Protein AF-A0A812PIY8-F1 (afdb_monomer_lite)

Structure (mmCIF, N/CA/C/O backbone):
data_AF-A0A812PIY8-F1
#
_entry.id   AF-A0A812PIY8-F1
#
loop_
_atom_site.group_PDB
_atom_site.id
_atom_site.type_symbol
_atom_site.label_atom_id
_atom_site.label_alt_id
_atom_site.label_comp_id
_atom_site.label_asym_id
_atom_site.label_entity_id
_atom_site.label_seq_id
_atom_site.pdbx_PDB_ins_code
_atom_site.Cartn_x
_atom_site.Cartn_y
_atom_site.Cartn_z
_atom_site.occupancy
_atom_site.B_iso_or_equiv
_atom_site.auth_seq_id
_atom_site.auth_comp_id
_atom_site.auth_asym_id
_atom_site.auth_atom_id
_atom_site.pdbx_PDB_model_num
ATOM 1 N N . MET A 1 1 ? -15.176 -20.998 13.689 1.00 41.28 1 MET A N 1
ATOM 2 C CA . MET A 1 1 ? -15.853 -20.092 12.741 1.00 41.28 1 MET A CA 1
ATOM 3 C C . MET A 1 1 ? -15.843 -18.724 13.393 1.00 41.28 1 MET A C 1
ATOM 5 O O . MET A 1 1 ? -16.536 -18.543 14.382 1.00 41.28 1 MET A O 1
ATOM 9 N N . VAL A 1 2 ? -14.918 -17.853 12.985 1.00 54.59 2 VAL A N 1
ATOM 10 C CA . VAL A 1 2 ? -14.795 -16.507 13.564 1.00 54.59 2 VAL A CA 1
ATOM 11 C C . VAL A 1 2 ? -15.919 -15.681 12.957 1.00 54.59 2 VAL A C 1
ATOM 13 O O . VAL A 1 2 ? -15.901 -15.405 11.761 1.00 54.59 2 VAL A O 1
ATOM 16 N N . GLU A 1 3 ? -16.941 -15.383 13.751 1.00 56.03 3 GLU A N 1
ATOM 17 C CA . GLU A 1 3 ? -17.993 -14.461 13.337 1.00 56.03 3 GLU A CA 1
ATOM 18 C C . GLU A 1 3 ? -17.374 -13.057 13.224 1.00 56.03 3 GLU A C 1
ATOM 20 O O . GLU A 1 3 ? -16.520 -12.675 14.031 1.00 56.03 3 GLU A O 1
ATOM 25 N N . ILE A 1 4 ? -17.750 -12.318 12.180 1.00 58.44 4 ILE A N 1
ATOM 26 C CA . ILE A 1 4 ? -17.324 -10.934 11.939 1.00 58.44 4 ILE A CA 1
ATOM 27 C C . ILE A 1 4 ? -18.541 -10.054 12.211 1.00 58.44 4 ILE A C 1
ATOM 29 O O . ILE A 1 4 ? -19.616 -10.315 11.666 1.00 58.44 4 ILE A O 1
ATOM 33 N N . SER A 1 5 ? -18.403 -9.024 13.048 1.00 59.28 5 SER A N 1
ATOM 34 C CA . SER A 1 5 ? -19.529 -8.135 13.340 1.00 59.28 5 SER A CA 1
ATOM 35 C C . SER A 1 5 ? -19.817 -7.262 12.110 1.00 59.28 5 SER A C 1
ATOM 37 O O . SER A 1 5 ? -18.912 -6.595 11.609 1.00 59.28 5 SER A O 1
ATOM 39 N N . PRO A 1 6 ? -21.068 -7.178 11.615 1.00 59.25 6 PRO A N 1
ATOM 40 C CA . PRO A 1 6 ? -21.419 -6.275 10.513 1.00 59.25 6 PRO A CA 1
ATOM 41 C C . PRO A 1 6 ? -21.470 -4.799 10.946 1.00 59.25 6 PRO A C 1
ATOM 43 O O . PRO A 1 6 ? -21.677 -3.914 10.119 1.00 59.25 6 PRO A O 1
ATOM 46 N N . ARG A 1 7 ? -21.306 -4.516 12.247 1.00 58.72 7 ARG A N 1
ATOM 47 C CA . ARG A 1 7 ? -21.300 -3.164 12.814 1.00 58.72 7 ARG A CA 1
ATOM 48 C C . ARG A 1 7 ? -19.891 -2.748 13.223 1.00 58.72 7 ARG A C 1
ATOM 50 O O . ARG A 1 7 ? -19.140 -3.533 13.802 1.00 58.72 7 ARG A O 1
ATOM 57 N N . LEU A 1 8 ? -19.570 -1.493 12.912 1.00 57.28 8 LEU A N 1
ATOM 58 C CA . LEU A 1 8 ? -18.344 -0.818 13.320 1.00 57.28 8 LEU A CA 1
ATOM 59 C C . LEU A 1 8 ? -18.481 -0.396 14.795 1.00 57.28 8 LEU A C 1
ATOM 61 O O . LEU A 1 8 ? -19.218 0.540 15.098 1.00 57.28 8 LEU A O 1
ATOM 65 N N . ASP A 1 9 ? -17.798 -1.085 15.711 1.00 60.03 9 ASP A N 1
ATOM 66 C CA . ASP A 1 9 ? -17.794 -0.767 17.152 1.00 60.03 9 ASP A CA 1
ATOM 67 C C . ASP A 1 9 ? -16.667 0.225 17.507 1.00 60.03 9 ASP A C 1
ATOM 69 O O . ASP A 1 9 ? -15.757 -0.053 18.295 1.00 60.03 9 ASP A O 1
ATOM 73 N N . GLY A 1 10 ? -16.707 1.405 16.879 1.00 66.06 10 GLY A N 1
ATOM 74 C CA . GLY A 1 10 ? -15.708 2.463 17.078 1.00 66.06 10 GLY A CA 1
ATOM 75 C C . GLY A 1 10 ? -14.279 2.008 16.744 1.00 66.06 10 GLY A C 1
ATOM 76 O O . GLY A 1 10 ? -14.053 1.400 15.701 1.00 66.06 10 GLY A O 1
ATOM 77 N N . ASP A 1 11 ? -13.322 2.291 17.637 1.00 61.94 11 ASP A N 1
ATOM 78 C CA . ASP A 1 11 ? -11.893 1.946 17.489 1.00 61.94 11 ASP A CA 1
ATOM 79 C C . ASP A 1 11 ? -11.523 0.539 18.013 1.00 61.94 11 ASP A C 1
ATOM 81 O O . ASP A 1 11 ? -10.343 0.193 18.115 1.00 61.94 11 ASP A O 1
ATOM 85 N N . LYS A 1 12 ? -12.500 -0.293 18.401 1.00 66.31 12 LYS A N 1
ATOM 86 C CA . LYS A 1 12 ? -12.216 -1.618 18.972 1.00 66.31 12 LYS A CA 1
ATOM 87 C C . LYS A 1 12 ? -11.976 -2.650 17.867 1.00 66.31 12 LYS A C 1
ATOM 89 O O . LYS A 1 12 ? -12.802 -2.828 16.978 1.00 66.31 12 LYS A O 1
ATOM 94 N N . PHE A 1 13 ? -10.862 -3.379 17.952 1.00 63.06 13 PHE A N 1
ATOM 95 C CA . PHE A 1 13 ? -10.524 -4.489 17.041 1.00 63.06 13 PHE A CA 1
ATOM 96 C C . PHE A 1 13 ? -11.313 -5.776 17.329 1.00 63.06 13 PHE A C 1
ATOM 98 O O . PHE A 1 13 ? -11.550 -6.592 16.440 1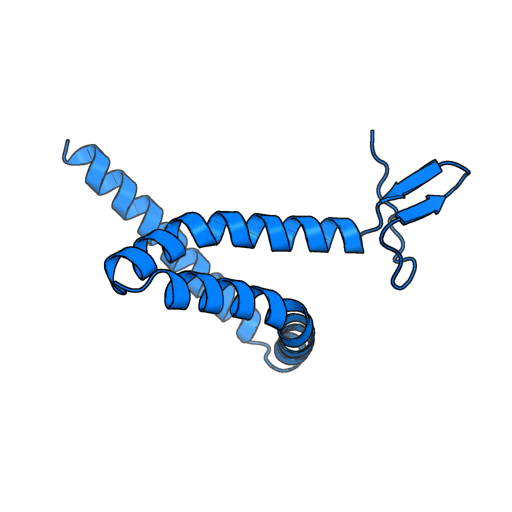.00 63.06 13 PHE A O 1
ATOM 105 N N . PHE A 1 14 ? -11.746 -5.937 18.577 1.00 71.31 14 PHE A N 1
ATOM 106 C CA . PHE A 1 14 ? -12.569 -7.046 19.032 1.00 71.31 14 PHE A CA 1
ATOM 107 C C . PHE A 1 14 ? -13.773 -6.474 19.765 1.00 71.31 14 PHE A C 1
ATOM 109 O O . PHE A 1 14 ? -13.621 -5.622 20.646 1.00 71.31 14 PHE A O 1
ATOM 116 N N . THR A 1 15 ? -14.962 -6.935 19.398 1.00 66.94 15 THR A N 1
ATOM 117 C CA . THR A 1 15 ? -16.198 -6.612 20.109 1.00 66.94 15 THR A CA 1
ATOM 118 C C . THR A 1 15 ? -16.793 -7.877 20.711 1.00 66.94 15 THR A C 1
ATOM 120 O O . THR A 1 15 ? -16.529 -8.986 20.249 1.00 66.94 15 THR A O 1
ATOM 123 N N . GLN A 1 16 ? -17.557 -7.724 21.786 1.00 63.25 16 GLN A N 1
ATOM 124 C CA . GLN A 1 16 ? -18.294 -8.825 22.395 1.00 63.25 16 GLN A CA 1
ATOM 125 C C . GLN A 1 16 ? -19.754 -8.697 21.966 1.00 63.25 16 GLN A C 1
ATOM 127 O O . GLN A 1 16 ? -20.447 -7.793 22.426 1.00 63.25 16 GLN A O 1
ATOM 132 N N . MET A 1 17 ? -20.216 -9.597 21.097 1.00 59.53 17 MET A N 1
ATOM 133 C CA . MET A 1 17 ? -21.633 -9.733 20.744 1.00 59.53 17 MET A CA 1
ATOM 134 C C . MET A 1 17 ? -22.130 -11.083 21.269 1.00 59.53 17 MET A C 1
ATOM 136 O O . MET A 1 17 ? -21.482 -12.104 21.053 1.00 59.53 17 MET A O 1
ATOM 140 N N . ASP A 1 18 ? -23.236 -11.080 22.021 1.00 57.31 18 ASP A N 1
ATOM 141 C CA . ASP A 1 18 ? -23.862 -12.280 22.607 1.00 57.31 18 ASP A CA 1
ATOM 142 C C . ASP A 1 18 ? -22.898 -13.219 23.368 1.00 57.31 18 ASP A C 1
ATOM 144 O O . ASP A 1 18 ? -22.958 -14.445 23.266 1.00 57.31 18 ASP A O 1
ATOM 148 N N . GLY A 1 19 ? -21.977 -12.646 24.153 1.00 66.56 19 GLY A N 1
ATOM 149 C CA . GLY A 1 19 ? -21.038 -13.409 24.989 1.00 66.56 19 GLY A CA 1
ATOM 150 C C . GLY A 1 19 ? -19.903 -14.101 24.223 1.00 66.56 19 GLY A C 1
ATOM 151 O O . GLY A 1 19 ? -19.178 -14.902 24.814 1.00 66.56 19 GLY A O 1
ATOM 152 N N . ARG A 1 20 ? -19.729 -13.799 22.930 1.00 59.41 20 ARG A N 1
ATOM 153 C CA . ARG A 1 20 ? -18.625 -14.287 22.095 1.00 59.41 20 ARG A CA 1
ATOM 154 C C . ARG A 1 20 ? -17.736 -13.129 21.650 1.00 59.41 20 ARG A C 1
ATOM 156 O O . ARG A 1 20 ? -18.228 -12.057 21.301 1.00 59.41 20 ARG A O 1
ATOM 163 N N . THR A 1 21 ? -16.425 -13.365 21.625 1.00 67.38 21 THR A N 1
ATOM 164 C CA . THR A 1 21 ? -15.449 -12.428 21.058 1.00 67.38 21 THR A CA 1
ATOM 165 C C . THR A 1 21 ? -15.521 -12.488 19.534 1.00 67.38 21 THR A C 1
ATOM 167 O O . THR A 1 21 ? -15.199 -13.512 18.932 1.00 67.38 21 THR A O 1
ATOM 170 N N . VAL A 1 22 ? -15.944 -11.391 18.915 1.00 70.12 22 VAL A N 1
ATOM 171 C CA . VAL A 1 22 ? -16.174 -11.242 17.474 1.00 70.12 22 VAL A CA 1
ATOM 172 C C . VAL A 1 22 ? -15.160 -10.237 16.919 1.00 70.12 22 VAL A C 1
ATOM 174 O O . VAL A 1 22 ? -14.886 -9.202 17.535 1.00 70.12 22 VAL A O 1
ATOM 177 N N . ALA A 1 23 ? -14.567 -10.546 15.765 1.00 72.19 23 ALA A N 1
ATOM 178 C CA . ALA A 1 23 ? -13.635 -9.644 15.089 1.00 72.19 23 ALA A CA 1
ATOM 179 C C . ALA A 1 23 ? -14.402 -8.486 14.436 1.00 72.19 23 ALA A C 1
ATOM 181 O O . ALA A 1 23 ? -15.411 -8.714 13.762 1.00 72.19 23 ALA A O 1
ATOM 182 N N . THR A 1 24 ? -13.930 -7.249 14.608 1.00 79.94 24 THR A N 1
ATOM 183 C CA . THR A 1 24 ? -14.550 -6.098 13.939 1.00 79.94 24 THR A CA 1
ATOM 184 C C . THR A 1 24 ? -14.032 -5.946 12.503 1.00 79.94 24 THR A C 1
ATOM 186 O O . THR A 1 24 ? -12.931 -6.407 12.184 1.00 79.94 24 THR A O 1
ATOM 189 N N . PRO A 1 25 ? -14.769 -5.249 11.615 1.00 76.50 25 PRO A N 1
ATOM 190 C CA . PRO A 1 25 ? -14.303 -4.950 10.257 1.00 76.50 25 PRO A CA 1
ATOM 191 C C . PRO A 1 25 ? -12.964 -4.200 10.217 1.00 76.50 25 PRO A C 1
ATOM 193 O O . PRO A 1 25 ? -12.238 -4.274 9.229 1.00 76.50 25 PRO A O 1
ATOM 196 N N . LEU A 1 26 ? -12.614 -3.499 11.300 1.00 75.81 26 LEU A N 1
ATOM 197 C CA . LEU A 1 26 ? -11.356 -2.771 11.434 1.00 75.81 26 LEU A CA 1
ATOM 198 C C . LEU A 1 26 ? -10.160 -3.731 11.553 1.00 75.81 26 LEU A C 1
ATOM 200 O O . LEU A 1 26 ? -9.126 -3.487 10.935 1.00 75.81 26 LEU A O 1
ATOM 204 N N . LEU A 1 27 ? -10.321 -4.860 12.256 1.00 80.12 27 LEU A N 1
ATOM 205 C CA . LEU A 1 27 ? -9.312 -5.923 12.295 1.00 80.12 27 LEU A CA 1
ATOM 206 C C . LEU A 1 27 ? -9.141 -6.585 10.923 1.00 80.12 27 LEU A C 1
ATOM 208 O O . LEU A 1 27 ? -8.016 -6.844 10.510 1.00 80.12 27 LEU A O 1
ATOM 212 N N . LEU A 1 28 ? -10.241 -6.821 10.199 1.00 82.38 28 LEU A N 1
ATOM 213 C CA . LEU A 1 28 ? -10.177 -7.371 8.843 1.00 82.38 28 LEU A CA 1
ATOM 214 C C . LEU A 1 28 ? -9.449 -6.415 7.887 1.00 82.38 28 LEU A C 1
ATOM 216 O O . LEU A 1 28 ? -8.566 -6.843 7.154 1.00 82.38 28 LEU A O 1
ATOM 220 N N . CYS A 1 29 ? -9.786 -5.125 7.926 1.00 82.56 29 CYS A N 1
ATOM 221 C CA . CYS A 1 29 ? -9.117 -4.096 7.133 1.00 82.56 29 CYS A CA 1
ATOM 222 C C . CYS A 1 29 ? -7.610 -4.047 7.432 1.00 82.56 29 CYS A C 1
ATOM 224 O O . CYS A 1 29 ? -6.805 -4.076 6.504 1.00 82.56 29 CYS A O 1
ATOM 226 N N . LEU A 1 30 ? -7.229 -4.064 8.717 1.00 82.44 30 LEU A N 1
ATOM 227 C CA . LEU A 1 30 ? -5.827 -4.126 9.138 1.00 82.44 30 LEU A CA 1
ATOM 228 C C . LEU A 1 30 ? -5.118 -5.357 8.559 1.00 82.44 30 LEU A C 1
ATOM 230 O O . LEU A 1 30 ? -4.050 -5.221 7.974 1.00 82.44 30 LEU A O 1
ATOM 234 N N . LEU A 1 31 ? -5.725 -6.542 8.676 1.00 85.88 31 LEU A N 1
ATOM 235 C CA . LEU A 1 31 ? -5.141 -7.777 8.153 1.00 85.88 31 LEU A CA 1
ATOM 236 C C . LEU A 1 31 ? -4.933 -7.731 6.637 1.00 85.88 31 LEU A C 1
ATOM 238 O O . LEU A 1 31 ? -3.892 -8.172 6.166 1.00 85.88 31 LEU A O 1
ATOM 242 N N . VAL A 1 32 ? -5.893 -7.202 5.872 1.00 86.94 32 VAL A N 1
ATOM 243 C CA . VAL A 1 32 ? -5.756 -7.092 4.410 1.00 86.94 32 VAL A CA 1
ATOM 244 C C . VAL A 1 32 ? -4.639 -6.123 4.029 1.00 86.94 32 VAL A C 1
ATOM 246 O O . VAL A 1 32 ? -3.867 -6.428 3.125 1.00 86.94 32 VAL A O 1
ATOM 249 N N . VAL A 1 33 ? -4.530 -4.980 4.712 1.00 82.50 33 VAL A N 1
ATOM 250 C CA . VAL A 1 33 ? -3.480 -3.987 4.437 1.00 82.50 33 VAL A CA 1
ATOM 251 C C . VAL A 1 33 ? -2.094 -4.552 4.749 1.0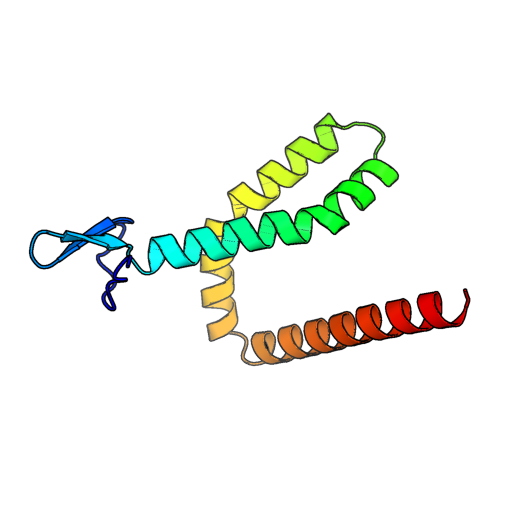0 82.50 33 VAL A C 1
ATOM 253 O O . VAL A 1 33 ? -1.223 -4.507 3.887 1.00 82.50 33 VAL A O 1
ATOM 256 N N . GLU A 1 34 ? -1.906 -5.150 5.927 1.00 83.56 34 GLU A N 1
ATOM 257 C CA . GLU A 1 34 ? -0.636 -5.781 6.318 1.00 83.56 34 GLU A CA 1
ATOM 258 C C . GLU A 1 34 ? -0.269 -6.945 5.387 1.00 83.56 34 GLU A C 1
ATOM 260 O O . GLU A 1 34 ? 0.878 -7.096 4.973 1.00 83.56 34 GLU A O 1
ATOM 265 N N . PHE A 1 35 ? -1.252 -7.759 4.989 1.00 87.38 35 PHE A N 1
ATOM 266 C CA . PHE A 1 35 ? -1.019 -8.843 4.038 1.00 87.38 35 PHE A CA 1
ATOM 267 C C . PHE A 1 35 ? -0.622 -8.317 2.655 1.00 87.38 35 PHE A C 1
ATOM 269 O O . PHE A 1 35 ? 0.287 -8.854 2.024 1.00 87.38 35 PHE A O 1
ATOM 276 N N . SER A 1 36 ? -1.276 -7.252 2.186 1.00 83.56 36 SER A N 1
ATOM 277 C CA . SER A 1 36 ? -0.929 -6.608 0.920 1.00 83.56 36 SER A CA 1
ATOM 278 C C . SER A 1 36 ? 0.487 -6.036 0.941 1.00 83.56 36 SER A C 1
ATOM 280 O O . SER A 1 36 ? 1.161 -6.096 -0.085 1.00 83.56 36 SER A O 1
ATOM 282 N N . ASP A 1 37 ? 0.949 -5.512 2.078 1.00 83.81 37 ASP A N 1
ATOM 283 C CA . ASP A 1 37 ? 2.316 -5.006 2.231 1.00 83.81 37 ASP A CA 1
ATOM 284 C C 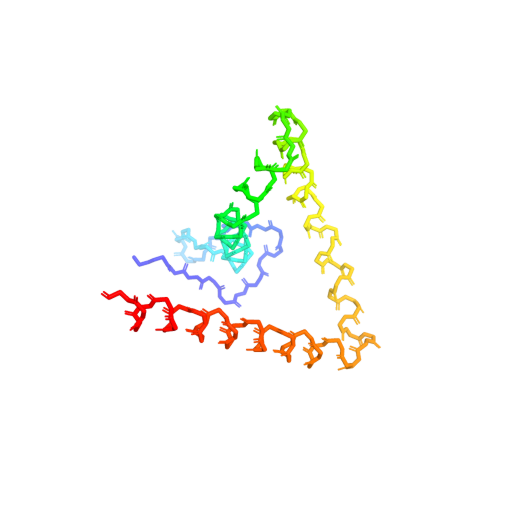. ASP A 1 37 ? 3.353 -6.130 2.095 1.00 83.81 37 ASP A C 1
ATOM 286 O O . ASP A 1 37 ? 4.315 -5.997 1.342 1.00 83.81 37 ASP A O 1
ATOM 290 N N . ILE A 1 38 ? 3.099 -7.295 2.703 1.00 83.12 38 ILE A N 1
ATOM 291 C CA . ILE A 1 38 ? 3.949 -8.489 2.544 1.00 83.12 38 ILE A CA 1
ATOM 292 C C . ILE A 1 38 ? 4.012 -8.933 1.074 1.00 83.12 38 ILE A C 1
ATOM 294 O O . ILE A 1 38 ? 5.083 -9.278 0.566 1.00 83.12 38 ILE A O 1
ATOM 298 N N . VAL A 1 39 ? 2.876 -8.918 0.369 1.00 86.19 39 VAL A N 1
ATOM 299 C CA . VAL A 1 39 ? 2.833 -9.255 -1.062 1.00 86.19 39 VAL A CA 1
ATOM 300 C C . VAL A 1 39 ? 3.644 -8.245 -1.879 1.00 86.19 39 VAL A C 1
ATOM 302 O O . VAL A 1 39 ? 4.471 -8.656 -2.692 1.00 86.19 39 VAL A O 1
ATOM 305 N N . PHE A 1 40 ? 3.490 -6.941 -1.630 1.00 76.00 40 PHE A N 1
ATOM 306 C CA . PHE A 1 40 ? 4.265 -5.905 -2.321 1.00 76.00 40 PHE A CA 1
ATOM 307 C C . PHE A 1 40 ? 5.763 -5.944 -1.992 1.00 76.00 40 PHE A C 1
ATOM 309 O O . PHE A 1 40 ? 6.584 -5.692 -2.877 1.00 76.00 40 PHE A O 1
ATOM 316 N N . ALA A 1 41 ? 6.137 -6.333 -0.771 1.00 80.25 41 ALA A N 1
ATOM 317 C CA . ALA A 1 41 ? 7.527 -6.515 -0.362 1.00 80.25 41 ALA A CA 1
ATOM 318 C C . ALA A 1 41 ? 8.261 -7.570 -1.207 1.00 80.25 41 ALA A C 1
ATOM 320 O O . ALA A 1 41 ? 9.477 -7.488 -1.365 1.00 80.25 41 ALA A O 1
ATOM 321 N N . THR A 1 42 ? 7.542 -8.533 -1.792 1.00 81.12 42 THR A N 1
ATOM 322 C CA . THR A 1 42 ? 8.141 -9.591 -2.625 1.00 81.12 42 THR A CA 1
ATOM 323 C C . THR A 1 42 ? 8.810 -9.037 -3.885 1.00 81.12 42 THR A C 1
ATOM 325 O O . THR A 1 42 ? 9.800 -9.604 -4.335 1.00 81.12 42 THR A O 1
ATOM 328 N N . ASP A 1 43 ? 8.319 -7.923 -4.427 1.00 80.25 43 ASP A N 1
ATOM 329 C CA . ASP A 1 43 ? 8.926 -7.241 -5.578 1.00 80.25 43 ASP A CA 1
ATOM 330 C C . ASP A 1 43 ? 9.794 -6.051 -5.138 1.00 80.25 43 ASP A C 1
ATOM 332 O O . ASP A 1 43 ? 10.938 -5.888 -5.574 1.00 80.25 43 ASP A O 1
ATOM 336 N N . SER A 1 44 ? 9.298 -5.252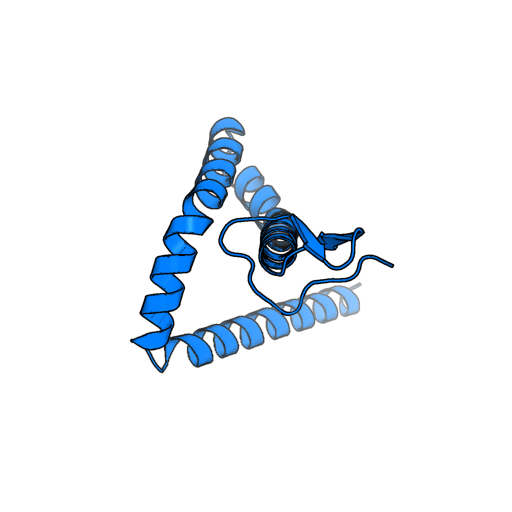 -4.187 1.00 81.94 44 SER A N 1
ATOM 337 C CA . SER A 1 44 ? 9.976 -4.021 -3.776 1.00 81.94 44 SER A CA 1
ATOM 338 C C . SER A 1 44 ? 11.257 -4.272 -2.970 1.00 81.94 44 SER A C 1
ATOM 340 O O . SER A 1 44 ? 12.223 -3.523 -3.126 1.00 81.94 44 SER A O 1
ATOM 342 N N . VAL A 1 45 ? 11.333 -5.338 -2.158 1.00 79.88 45 VAL A N 1
ATOM 343 C CA . VAL A 1 45 ? 12.540 -5.654 -1.372 1.00 79.88 45 VAL A CA 1
ATOM 344 C C . VAL A 1 45 ? 13.687 -6.134 -2.269 1.00 79.88 45 VAL A C 1
ATOM 346 O O . VAL A 1 45 ? 14.776 -5.563 -2.152 1.00 79.88 45 VAL A O 1
ATOM 349 N N . PRO A 1 46 ? 13.507 -7.099 -3.198 1.00 75.06 46 PRO A N 1
ATOM 350 C CA . PRO A 1 46 ? 14.570 -7.461 -4.135 1.00 75.06 46 PRO A CA 1
ATOM 351 C C . PRO A 1 46 ? 15.025 -6.290 -5.011 1.00 75.06 46 PRO A C 1
ATOM 353 O O . PRO A 1 46 ? 16.227 -6.119 -5.211 1.00 75.06 46 PRO A O 1
ATOM 356 N N . ALA A 1 47 ? 14.102 -5.443 -5.478 1.00 83.44 47 ALA A N 1
ATOM 357 C CA . ALA A 1 47 ? 14.437 -4.270 -6.285 1.00 83.44 47 ALA A CA 1
ATOM 358 C C . ALA A 1 47 ? 15.305 -3.253 -5.518 1.00 83.44 47 ALA A C 1
ATOM 360 O O . ALA A 1 47 ? 16.300 -2.739 -6.047 1.00 83.44 47 ALA A O 1
ATOM 361 N N . VAL A 1 48 ? 14.972 -2.992 -4.249 1.00 80.69 48 VAL A N 1
ATOM 362 C CA . VAL A 1 48 ? 15.740 -2.086 -3.386 1.00 80.69 48 VAL A CA 1
ATOM 363 C C . VAL A 1 48 ? 17.089 -2.692 -3.011 1.00 80.69 48 VAL A C 1
ATOM 365 O O . VAL A 1 48 ? 18.095 -1.995 -3.107 1.00 80.69 48 VAL A O 1
ATOM 368 N N . LEU A 1 49 ? 17.155 -3.975 -2.644 1.00 77.50 49 LEU A N 1
ATOM 369 C CA . LEU A 1 49 ? 18.423 -4.647 -2.325 1.00 77.50 49 LEU A CA 1
ATOM 370 C C . LEU A 1 49 ? 19.327 -4.832 -3.558 1.00 77.50 49 LEU A C 1
ATOM 372 O O . LEU A 1 49 ? 20.546 -4.899 -3.419 1.00 77.50 49 LEU A O 1
ATOM 376 N N . GLY A 1 50 ? 18.753 -4.880 -4.763 1.00 80.50 50 GLY A N 1
ATOM 377 C CA . GLY A 1 50 ? 19.498 -4.889 -6.025 1.00 80.50 50 GLY A CA 1
ATOM 378 C C . GLY A 1 50 ? 20.078 -3.524 -6.411 1.00 80.50 50 GLY A C 1
ATOM 379 O O . GLY A 1 50 ? 21.108 -3.461 -7.079 1.00 80.50 50 GLY A O 1
ATOM 380 N N . THR A 1 51 ? 19.449 -2.430 -5.970 1.00 81.94 51 THR A N 1
ATOM 381 C CA . THR A 1 51 ? 19.848 -1.053 -6.322 1.00 81.94 51 THR A CA 1
ATOM 382 C C . THR A 1 51 ? 20.686 -0.380 -5.228 1.00 81.94 51 THR A C 1
ATOM 384 O O . THR A 1 51 ? 21.619 0.370 -5.521 1.00 81.94 51 THR A O 1
ATOM 387 N N . THR A 1 52 ? 20.391 -0.668 -3.960 1.00 81.31 52 THR A N 1
ATOM 388 C CA . THR A 1 52 ? 21.030 -0.085 -2.776 1.00 81.31 52 THR A CA 1
ATOM 389 C C . THR A 1 52 ? 21.897 -1.122 -2.070 1.00 81.31 52 THR A C 1
ATOM 391 O O . THR A 1 52 ? 21.433 -2.191 -1.693 1.00 81.31 52 THR A O 1
ATOM 394 N N . LYS A 1 53 ? 23.166 -0.776 -1.820 1.00 77.44 53 LYS A N 1
ATOM 395 C CA . LYS A 1 53 ? 24.132 -1.648 -1.121 1.00 77.44 53 LYS A CA 1
ATOM 396 C C . LYS A 1 53 ? 24.003 -1.624 0.405 1.00 77.44 53 LYS A C 1
ATOM 398 O O . LYS A 1 53 ? 24.635 -2.438 1.072 1.00 77.44 53 LYS A O 1
ATOM 403 N N . ASP A 1 54 ? 23.234 -0.680 0.947 1.00 82.88 54 ASP A N 1
ATOM 404 C CA . ASP A 1 54 ? 23.050 -0.506 2.385 1.00 82.88 54 ASP A CA 1
ATOM 405 C C . ASP A 1 54 ? 21.689 -1.074 2.844 1.00 82.88 54 ASP A C 1
ATOM 407 O O . ASP A 1 54 ? 20.646 -0.443 2.626 1.00 82.88 54 ASP A O 1
ATOM 411 N N . PRO A 1 55 ? 21.668 -2.247 3.502 1.00 80.81 55 PRO A N 1
ATOM 412 C CA . PRO A 1 55 ? 20.430 -2.844 3.989 1.00 80.81 55 PRO A CA 1
ATOM 413 C C . PRO A 1 55 ? 19.732 -1.976 5.046 1.00 80.81 55 PRO A C 1
ATOM 415 O O . PRO A 1 55 ? 18.513 -2.057 5.176 1.00 80.81 55 PRO A O 1
ATOM 418 N N . PHE A 1 56 ? 20.449 -1.111 5.773 1.00 85.00 56 PHE A N 1
ATOM 419 C CA . PHE A 1 56 ? 19.831 -0.207 6.744 1.00 85.00 56 PHE A CA 1
ATOM 420 C C . PHE A 1 56 ? 18.876 0.784 6.068 1.00 85.00 56 PHE A C 1
ATOM 422 O O . PHE A 1 56 ? 17.766 1.004 6.557 1.00 85.00 56 PHE A O 1
ATOM 429 N N . ILE A 1 57 ? 19.265 1.340 4.916 1.00 85.19 57 ILE A N 1
ATOM 430 C CA . ILE A 1 57 ? 18.418 2.254 4.132 1.00 85.19 57 ILE A CA 1
ATOM 431 C C . ILE A 1 57 ? 17.197 1.505 3.583 1.00 85.19 57 ILE A C 1
ATOM 433 O O . ILE A 1 57 ? 16.080 2.017 3.644 1.00 85.19 57 ILE A O 1
ATOM 437 N N . ALA A 1 58 ? 17.390 0.267 3.118 1.00 81.94 58 ALA A N 1
ATOM 438 C CA . ALA A 1 58 ? 16.305 -0.572 2.617 1.00 81.94 58 ALA A CA 1
ATOM 439 C C . ALA A 1 58 ? 15.245 -0.865 3.698 1.00 81.94 58 ALA A C 1
ATOM 441 O O . ALA A 1 58 ? 14.056 -0.623 3.488 1.00 81.94 58 ALA A O 1
ATOM 442 N N . TYR A 1 59 ? 15.671 -1.329 4.878 1.00 80.75 59 TYR A N 1
ATOM 443 C CA . TYR A 1 59 ? 14.752 -1.678 5.964 1.00 80.75 59 TYR A CA 1
ATOM 444 C C . TYR A 1 59 ? 14.074 -0.455 6.584 1.00 80.75 59 TYR A C 1
ATOM 446 O O . TYR A 1 59 ? 12.863 -0.469 6.804 1.00 80.75 59 TYR A O 1
ATOM 454 N N . SER A 1 60 ? 14.830 0.614 6.849 1.00 87.25 60 SER A N 1
ATOM 455 C CA . SER A 1 60 ? 14.271 1.836 7.441 1.00 87.25 60 SER A CA 1
ATOM 456 C C . SER A 1 60 ? 13.242 2.509 6.524 1.00 87.25 60 SER A C 1
ATOM 458 O O . SER A 1 60 ? 12.203 2.950 7.016 1.00 87.25 60 SER A O 1
ATOM 460 N N . SER A 1 61 ? 13.467 2.522 5.203 1.00 83.88 61 SER A N 1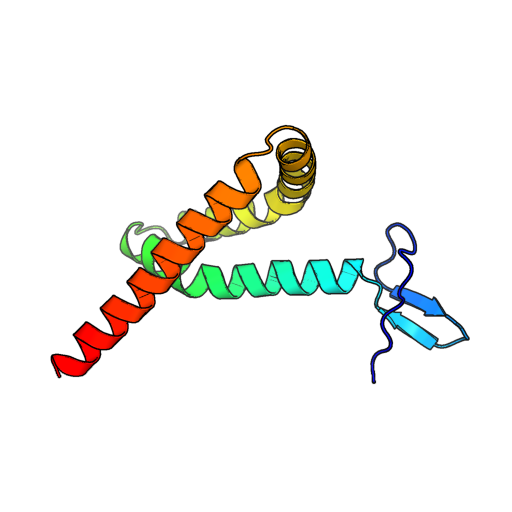
ATOM 461 C CA . SER A 1 61 ? 12.511 3.067 4.230 1.00 83.88 61 SER A CA 1
ATOM 462 C C . SER A 1 61 ? 11.200 2.283 4.199 1.00 83.88 61 SER A C 1
ATOM 464 O O . SER A 1 61 ? 10.137 2.898 4.136 1.00 83.88 61 SER A O 1
ATOM 466 N N . ASN A 1 62 ? 11.252 0.946 4.255 1.00 81.69 62 ASN A N 1
ATOM 467 C CA . ASN A 1 62 ? 10.038 0.129 4.191 1.00 81.69 62 ASN A CA 1
ATOM 468 C C . ASN A 1 62 ? 9.198 0.268 5.470 1.00 81.69 62 ASN A C 1
ATOM 470 O O . ASN A 1 62 ? 7.993 0.493 5.418 1.00 81.69 62 ASN A O 1
ATOM 474 N N . ILE A 1 63 ? 9.857 0.258 6.633 1.00 83.69 63 ILE A N 1
ATOM 475 C CA . ILE A 1 63 ? 9.204 0.506 7.924 1.00 83.69 63 ILE A CA 1
ATOM 476 C C . ILE A 1 63 ? 8.536 1.896 7.945 1.00 83.69 63 ILE A C 1
ATOM 478 O O . ILE A 1 63 ? 7.405 2.041 8.409 1.00 83.69 63 ILE A O 1
ATOM 482 N N . PHE A 1 64 ? 9.205 2.924 7.410 1.00 83.62 64 PHE A N 1
ATOM 483 C CA . PHE A 1 64 ? 8.640 4.273 7.324 1.00 83.62 64 PHE A CA 1
ATOM 484 C C . PHE A 1 64 ? 7.436 4.359 6.372 1.00 83.62 64 PHE A C 1
ATOM 486 O O . PHE A 1 64 ? 6.479 5.078 6.665 1.00 83.62 64 PHE A O 1
ATOM 493 N N . ALA A 1 65 ? 7.449 3.602 5.269 1.00 81.38 65 ALA A N 1
ATOM 494 C CA . ALA A 1 65 ? 6.322 3.521 4.342 1.00 81.38 65 ALA A CA 1
ATOM 495 C C . ALA A 1 65 ? 5.061 2.962 5.027 1.00 81.38 65 ALA A C 1
ATOM 497 O O . ALA A 1 65 ? 3.990 3.564 4.919 1.00 81.38 65 ALA A O 1
ATOM 498 N N . VAL A 1 66 ? 5.203 1.891 5.817 1.00 79.31 66 VAL A N 1
ATOM 499 C CA . VAL A 1 66 ? 4.093 1.280 6.572 1.00 79.31 66 VAL A CA 1
ATOM 500 C C . VAL A 1 66 ? 3.560 2.221 7.659 1.00 79.31 66 VAL A C 1
ATOM 502 O O . VAL A 1 66 ? 2.346 2.386 7.803 1.00 79.31 66 VAL A O 1
ATOM 505 N N . PHE A 1 67 ? 4.434 2.934 8.382 1.00 83.38 67 PHE A N 1
ATOM 506 C CA . PHE A 1 67 ? 4.004 3.886 9.417 1.00 83.38 67 PHE A CA 1
ATOM 507 C C . PHE A 1 67 ? 3.135 5.041 8.885 1.00 83.38 67 PHE A C 1
ATOM 509 O O . PHE A 1 67 ? 2.308 5.581 9.626 1.00 83.38 67 PHE A O 1
ATOM 516 N N . GLY A 1 68 ? 3.270 5.407 7.607 1.00 82.12 68 GLY A N 1
ATOM 517 C CA . GLY A 1 68 ? 2.470 6.456 6.968 1.00 82.12 68 GLY A CA 1
ATOM 518 C C . GLY A 1 68 ? 1.049 6.039 6.566 1.00 82.12 68 GLY A C 1
ATOM 519 O O . GLY A 1 68 ? 0.205 6.911 6.333 1.00 82.12 68 GLY A O 1
ATOM 520 N N . LEU A 1 69 ? 0.745 4.735 6.515 1.00 80.00 69 LEU A N 1
ATOM 521 C CA . LEU A 1 69 ? -0.483 4.206 5.905 1.00 80.00 69 LEU A CA 1
ATOM 522 C C . LEU A 1 69 ? -1.767 4.739 6.549 1.00 80.00 69 LEU A C 1
ATOM 524 O O . LEU A 1 69 ? -2.712 5.077 5.839 1.00 80.00 69 LEU A O 1
ATOM 528 N N . ARG A 1 70 ? -1.810 4.893 7.880 1.00 78.69 70 ARG A N 1
ATOM 529 C CA . ARG A 1 70 ? -3.008 5.408 8.573 1.00 78.69 70 ARG A CA 1
ATOM 530 C C . ARG A 1 70 ? -3.333 6.850 8.174 1.00 78.69 70 ARG A C 1
ATOM 532 O O . ARG A 1 70 ? -4.501 7.191 7.995 1.00 78.69 70 ARG A O 1
ATOM 539 N N . SER A 1 71 ? -2.311 7.694 8.043 1.00 82.06 71 SER A N 1
ATOM 540 C CA . SER A 1 71 ? -2.479 9.087 7.619 1.00 82.06 71 SER A CA 1
ATOM 541 C C . SER A 1 71 ? -2.840 9.160 6.136 1.00 82.06 71 SER A C 1
ATOM 543 O O . SER A 1 71 ? -3.790 9.850 5.762 1.00 82.06 71 SER A O 1
ATOM 545 N N . LEU A 1 72 ? -2.151 8.374 5.303 1.00 85.38 72 LEU A N 1
ATOM 546 C CA . LEU A 1 72 ? -2.390 8.337 3.867 1.00 85.38 72 LEU A CA 1
ATOM 547 C C . LEU A 1 72 ? -3.776 7.786 3.525 1.00 85.38 72 LEU A C 1
ATOM 549 O O . LEU A 1 72 ? -4.413 8.321 2.630 1.00 85.38 72 LEU A O 1
ATOM 553 N N . PHE A 1 73 ? -4.288 6.791 4.256 1.00 82.62 73 PHE A N 1
ATOM 554 C CA . PHE A 1 73 ? -5.640 6.264 4.051 1.00 82.62 73 PHE A CA 1
ATOM 555 C C . PHE A 1 73 ? -6.709 7.338 4.273 1.00 82.62 73 PHE A C 1
ATOM 557 O O . PHE A 1 73 ? -7.639 7.459 3.479 1.00 82.62 73 PHE A O 1
ATOM 564 N N . PHE A 1 74 ? -6.572 8.152 5.324 1.00 82.81 74 PHE A N 1
ATOM 565 C CA . PHE A 1 74 ? -7.504 9.249 5.583 1.00 82.81 74 PHE A CA 1
ATOM 566 C C . PHE A 1 74 ? -7.456 10.304 4.471 1.00 82.81 74 PHE A C 1
ATOM 568 O O . PHE A 1 74 ? -8.501 10.731 3.977 1.00 82.81 74 PHE A O 1
ATOM 575 N N . ILE A 1 75 ? -6.246 10.672 4.037 1.00 87.69 75 ILE A N 1
ATOM 576 C CA . ILE A 1 75 ? -6.032 11.617 2.934 1.00 87.69 75 ILE A CA 1
ATOM 577 C C . ILE A 1 75 ? -6.596 11.055 1.628 1.00 87.69 75 ILE A C 1
ATOM 579 O O . ILE A 1 75 ? -7.317 11.755 0.927 1.00 87.69 75 ILE A O 1
ATOM 583 N N . LEU A 1 76 ? -6.313 9.791 1.313 1.00 86.69 76 LEU A N 1
ATOM 584 C CA . LEU A 1 76 ? -6.771 9.119 0.103 1.00 86.69 76 LEU A CA 1
ATOM 585 C C . LEU A 1 76 ? -8.291 8.997 0.083 1.00 86.69 76 LEU A C 1
ATOM 587 O O . LEU A 1 76 ? -8.902 9.274 -0.939 1.00 86.69 76 LEU A O 1
ATOM 591 N N . ARG A 1 77 ? -8.918 8.641 1.208 1.00 85.69 77 ARG A N 1
ATOM 592 C CA . ARG A 1 77 ? -10.379 8.581 1.323 1.00 85.69 77 ARG A CA 1
ATOM 593 C C . ARG A 1 77 ? -11.025 9.930 0.998 1.00 85.69 77 ARG A C 1
ATOM 595 O O . ARG A 1 77 ? -12.019 9.961 0.284 1.00 85.69 77 ARG A O 1
ATOM 602 N N . GLU A 1 78 ? -10.467 11.028 1.501 1.00 87.50 78 GLU A N 1
ATOM 603 C CA . GLU A 1 78 ? -10.945 12.387 1.204 1.00 87.50 78 GLU A CA 1
ATOM 604 C C . GLU A 1 78 ? -10.561 12.851 -0.216 1.00 87.50 78 GLU A C 1
ATOM 606 O O . GLU A 1 78 ? -11.273 13.626 -0.849 1.00 87.50 78 GLU A O 1
ATOM 611 N N . ALA A 1 79 ? -9.447 12.367 -0.761 1.00 88.25 79 ALA A N 1
ATOM 612 C CA . ALA A 1 79 ? -9.067 12.624 -2.144 1.00 88.25 79 ALA A CA 1
ATOM 613 C C . ALA A 1 79 ? -10.021 11.910 -3.115 1.00 88.25 79 ALA A C 1
ATOM 615 O O . ALA A 1 79 ? -10.479 12.523 -4.070 1.00 88.25 79 ALA A O 1
ATOM 616 N N . MET A 1 80 ? -10.387 10.657 -2.845 1.00 87.69 80 MET A N 1
ATOM 617 C CA . MET A 1 80 ? -11.341 9.873 -3.637 1.00 87.69 80 MET A CA 1
ATOM 618 C C . MET A 1 80 ? -12.724 10.533 -3.696 1.00 87.69 80 MET A C 1
ATOM 620 O O . MET A 1 80 ? -13.366 10.515 -4.741 1.00 87.69 80 MET A O 1
ATOM 624 N N . THR A 1 81 ? -13.175 11.173 -2.611 1.00 85.56 81 THR A N 1
ATOM 625 C CA . THR A 1 81 ? -14.448 11.916 -2.611 1.00 85.56 81 THR A CA 1
ATOM 626 C C . THR A 1 81 ? -14.375 13.229 -3.393 1.00 85.56 81 THR A C 1
ATOM 628 O O . THR A 1 81 ? -15.402 13.697 -3.883 1.00 85.56 81 THR A O 1
ATOM 631 N N . ARG A 1 82 ? -13.186 13.831 -3.537 1.00 87.19 82 ARG A N 1
ATOM 632 C CA . ARG A 1 82 ? -12.976 15.093 -4.274 1.00 87.19 82 ARG A CA 1
ATOM 633 C C . ARG A 1 82 ? -12.568 14.903 -5.733 1.00 87.19 82 ARG A C 1
ATOM 635 O O . ARG A 1 82 ? -12.852 15.769 -6.556 1.00 87.19 82 ARG A O 1
ATOM 642 N N . PHE A 1 83 ? -11.907 13.798 -6.059 1.00 89.38 83 PHE A N 1
ATOM 643 C CA . PHE A 1 83 ? -11.384 13.496 -7.387 1.00 89.38 83 PHE A CA 1
ATOM 644 C C . PHE A 1 83 ? -12.130 12.308 -7.998 1.00 89.38 83 PHE A C 1
ATOM 646 O O . PHE A 1 83 ? -11.713 11.160 -7.869 1.00 89.38 83 PHE A O 1
ATOM 653 N N . THR A 1 84 ? -13.196 12.592 -8.749 1.00 86.06 84 THR A N 1
ATOM 654 C CA . THR A 1 84 ? -14.038 11.577 -9.414 1.00 86.06 84 THR A CA 1
ATOM 655 C C . THR A 1 84 ? -13.260 10.649 -10.356 1.00 86.06 84 THR A C 1
ATOM 657 O O . THR A 1 84 ? -13.638 9.498 -10.540 1.00 86.06 84 THR A O 1
ATOM 660 N N . TYR A 1 85 ? -12.165 11.128 -10.956 1.00 90.06 85 TYR A N 1
ATOM 661 C CA . TYR A 1 85 ? -11.346 10.331 -11.877 1.00 90.06 85 TYR A CA 1
ATOM 662 C C . TYR A 1 85 ? -10.238 9.523 -11.194 1.00 90.06 85 TYR A C 1
ATOM 664 O O . TYR A 1 85 ? -9.555 8.759 -11.870 1.00 90.06 85 TYR A O 1
ATOM 672 N N . LEU A 1 86 ? -10.043 9.669 -9.881 1.00 89.50 86 LEU A N 1
ATOM 673 C CA . LEU A 1 86 ? -8.956 8.994 -9.174 1.00 89.50 86 LEU A CA 1
ATOM 674 C C . LEU A 1 86 ? -9.169 7.477 -9.149 1.00 89.50 86 LEU A C 1
ATOM 676 O O . LEU A 1 86 ? -8.276 6.730 -9.538 1.00 89.50 86 LEU A O 1
ATOM 680 N N . GLU A 1 87 ? -10.371 7.034 -8.776 1.00 88.25 87 GLU A N 1
ATOM 681 C CA . GLU A 1 87 ? -10.753 5.618 -8.778 1.00 88.25 87 GLU A CA 1
ATOM 682 C C . GLU A 1 87 ? -10.581 4.958 -10.159 1.00 88.25 87 GLU A C 1
ATOM 684 O O . GLU A 1 87 ? -9.795 4.012 -10.262 1.00 88.25 87 GLU A O 1
ATOM 689 N N . PRO A 1 88 ? -11.204 5.461 -11.249 1.00 92.38 88 PRO A N 1
ATOM 690 C CA . PRO A 1 88 ? -11.065 4.826 -12.555 1.00 92.38 88 PRO A CA 1
ATOM 691 C C . PRO A 1 88 ? -9.636 4.904 -13.110 1.00 92.38 88 PRO A C 1
ATOM 693 O O . PRO A 1 88 ? -9.213 3.977 -13.800 1.00 92.38 88 PRO A O 1
ATOM 696 N N . ALA A 1 89 ? -8.869 5.959 -12.807 1.00 92.81 89 ALA A N 1
ATOM 697 C CA . ALA A 1 89 ? -7.472 6.050 -13.230 1.00 92.81 89 ALA A CA 1
ATOM 698 C C . ALA A 1 89 ? -6.606 4.973 -12.563 1.00 92.81 89 ALA A C 1
ATOM 700 O O . ALA A 1 89 ? -5.838 4.294 -13.245 1.00 92.81 89 ALA A O 1
ATOM 701 N N . VAL A 1 90 ? -6.759 4.777 -11.249 1.00 90.50 90 VAL A N 1
ATOM 702 C CA . VAL A 1 90 ? -6.029 3.739 -10.507 1.00 90.50 90 VAL A CA 1
ATOM 703 C C . VAL A 1 90 ? -6.406 2.351 -11.017 1.00 90.50 90 VAL A C 1
ATOM 705 O O . VAL A 1 90 ? -5.517 1.547 -11.293 1.00 90.50 90 VAL A O 1
ATOM 708 N N . SER A 1 91 ? -7.698 2.072 -11.217 1.00 92.50 91 SER A N 1
ATOM 709 C CA . SER A 1 91 ? -8.146 0.785 -11.759 1.00 92.50 91 SER A CA 1
ATOM 710 C C . SER A 1 91 ? -7.592 0.509 -13.158 1.00 92.50 91 SER A C 1
ATOM 712 O O . SER A 1 91 ? -7.189 -0.617 -13.442 1.00 92.50 91 SER A O 1
ATOM 714 N N . LEU A 1 92 ? -7.532 1.524 -14.026 1.00 96.38 92 LEU A N 1
ATOM 715 C CA . LEU A 1 92 ? -7.002 1.383 -15.382 1.00 96.38 92 LEU A CA 1
ATOM 716 C C . LEU A 1 92 ? -5.498 1.092 -15.380 1.00 96.38 92 LEU A C 1
ATOM 718 O O . LEU A 1 92 ? -5.054 0.183 -16.079 1.00 96.38 92 LEU A O 1
ATOM 722 N N . VAL A 1 93 ? -4.721 1.818 -14.571 1.00 94.81 93 VAL A N 1
ATOM 723 C CA . VAL A 1 93 ? -3.276 1.581 -14.430 1.00 94.81 93 VAL A CA 1
ATOM 724 C C . VAL A 1 93 ? -3.012 0.191 -13.854 1.00 94.81 93 VAL A C 1
ATOM 726 O O . VAL A 1 93 ? -2.171 -0.536 -14.378 1.00 94.81 93 VAL A O 1
ATOM 729 N N . LEU A 1 94 ? -3.757 -0.216 -12.824 1.00 89.44 94 LEU A N 1
ATOM 730 C CA . LEU A 1 94 ? -3.588 -1.525 -12.197 1.00 89.44 94 LEU A CA 1
ATOM 731 C C . LEU A 1 94 ? -3.973 -2.669 -13.144 1.00 89.44 94 LEU A C 1
ATOM 733 O O . LEU A 1 94 ? -3.257 -3.663 -13.221 1.00 89.44 94 LEU A O 1
ATOM 737 N N . GLY A 1 95 ? -5.057 -2.511 -13.907 1.00 94.94 95 GLY A N 1
ATOM 738 C CA . GLY A 1 95 ? -5.444 -3.460 -14.949 1.00 94.94 95 GLY A CA 1
ATOM 739 C C . GLY A 1 95 ? -4.381 -3.573 -16.041 1.00 94.94 95 GLY A C 1
ATOM 740 O O . GLY A 1 95 ? -4.011 -4.679 -16.424 1.00 94.94 95 GLY A O 1
ATOM 741 N N . PHE A 1 96 ? -3.830 -2.445 -16.491 1.00 95.06 96 PHE A N 1
ATOM 742 C CA . PHE A 1 96 ? -2.754 -2.424 -17.478 1.00 95.06 96 PHE A CA 1
ATOM 743 C C . PHE A 1 96 ? -1.483 -3.127 -16.973 1.00 95.06 96 PHE A C 1
ATOM 745 O O . PHE A 1 96 ? -0.958 -4.003 -17.659 1.00 95.06 96 PHE A O 1
ATOM 752 N N . ILE A 1 97 ? -1.014 -2.798 -15.764 1.00 90.62 97 ILE A N 1
ATOM 753 C CA . ILE A 1 97 ? 0.168 -3.432 -15.158 1.00 90.62 97 ILE A CA 1
ATOM 754 C C . ILE A 1 97 ? -0.080 -4.927 -14.928 1.00 90.62 97 ILE A C 1
ATOM 756 O O . ILE A 1 97 ? 0.782 -5.743 -15.242 1.00 90.62 97 ILE A O 1
ATOM 760 N N . GLY A 1 98 ? -1.263 -5.298 -14.431 1.00 88.81 98 GLY A N 1
ATOM 761 C CA . GLY A 1 98 ? -1.637 -6.693 -14.208 1.00 88.81 98 GLY A CA 1
ATOM 762 C C . GLY A 1 98 ? -1.607 -7.513 -15.497 1.00 88.81 98 GLY A C 1
ATOM 763 O O . GLY A 1 98 ? -1.003 -8.582 -15.529 1.00 88.81 98 GLY A O 1
ATOM 764 N N . VAL A 1 99 ? -2.178 -6.985 -16.585 1.00 94.75 99 VAL A N 1
ATOM 765 C CA . VAL A 1 99 ? -2.101 -7.620 -17.911 1.00 94.75 99 VAL A CA 1
ATOM 766 C C . VAL A 1 99 ? -0.652 -7.735 -18.374 1.00 94.75 99 VAL A C 1
ATOM 768 O O . VAL A 1 99 ? -0.255 -8.800 -18.835 1.00 94.75 99 VAL A O 1
ATOM 771 N N . LYS A 1 100 ? 0.157 -6.684 -18.206 1.00 90.00 100 LYS A N 1
ATOM 772 C CA . LYS A 1 100 ? 1.573 -6.697 -18.589 1.00 90.00 100 LYS A CA 1
ATOM 773 C C . LYS A 1 100 ? 2.348 -7.807 -17.877 1.00 90.00 100 LYS A C 1
ATOM 775 O O . LYS A 1 100 ? 3.077 -8.538 -18.531 1.00 90.00 100 LYS A O 1
ATOM 780 N N . ILE A 1 101 ? 2.167 -7.970 -16.565 1.00 87.38 101 ILE A N 1
ATOM 781 C CA . ILE A 1 101 ? 2.840 -9.026 -15.786 1.00 87.38 101 ILE A CA 1
ATOM 782 C C . ILE A 1 101 ? 2.448 -10.420 -16.291 1.00 87.38 101 ILE A C 1
ATOM 784 O O . ILE A 1 101 ? 3.301 -11.297 -16.402 1.00 87.38 101 ILE A O 1
ATOM 788 N N . VAL A 1 102 ? 1.168 -10.628 -16.616 1.00 90.31 102 VAL A N 1
ATOM 789 C CA . VAL A 1 102 ? 0.686 -11.905 -17.160 1.00 90.31 102 VAL A CA 1
ATOM 790 C C . VAL A 1 102 ? 1.303 -12.181 -18.530 1.00 90.31 102 VAL A C 1
ATOM 792 O O . VAL A 1 102 ? 1.777 -13.289 -18.763 1.00 90.31 102 VAL A O 1
ATOM 795 N N . VAL A 1 103 ? 1.325 -11.185 -19.419 1.00 92.19 103 VAL A N 1
ATOM 796 C CA . VAL A 1 103 ? 1.917 -11.311 -20.760 1.00 92.19 103 VAL A CA 1
ATOM 7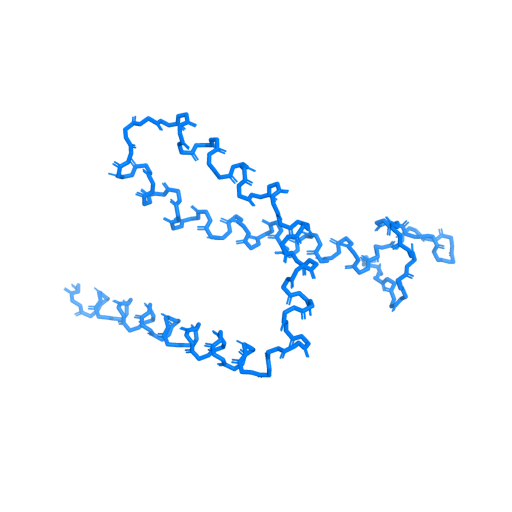97 C C . VAL A 1 103 ? 3.405 -11.646 -20.675 1.00 92.19 103 VAL A C 1
ATOM 799 O O . VAL A 1 103 ? 3.818 -12.637 -21.268 1.00 92.19 103 VAL A O 1
ATOM 802 N N . ASP A 1 104 ? 4.178 -10.900 -19.883 1.00 87.00 104 ASP A N 1
ATOM 803 C CA . ASP A 1 104 ? 5.604 -11.176 -19.667 1.00 87.00 104 ASP A CA 1
ATOM 804 C C . ASP A 1 104 ? 5.834 -12.607 -19.154 1.00 87.00 104 ASP A C 1
ATOM 806 O O . ASP A 1 104 ? 6.754 -13.293 -19.593 1.00 87.00 104 ASP A O 1
ATOM 810 N N . TYR A 1 105 ? 4.992 -13.080 -18.229 1.00 86.06 105 TYR A N 1
ATOM 811 C CA . TYR A 1 105 ? 5.103 -14.434 -17.691 1.00 86.06 105 TYR A CA 1
ATOM 812 C C . TYR A 1 105 ? 4.879 -15.509 -18.766 1.00 86.06 105 TYR A C 1
ATOM 814 O O . TYR A 1 105 ? 5.623 -16.487 -18.810 1.00 86.06 105 TYR A O 1
ATOM 822 N N . PHE A 1 106 ? 3.894 -15.329 -19.652 1.00 85.69 106 PHE A N 1
ATOM 823 C CA . PHE A 1 106 ? 3.661 -16.248 -20.772 1.00 85.69 106 PHE A CA 1
ATOM 824 C C . PHE A 1 106 ? 4.810 -16.231 -21.789 1.00 85.69 106 PHE A C 1
ATOM 826 O O . PHE A 1 106 ? 5.226 -17.293 -22.244 1.00 85.69 106 PHE A O 1
ATOM 833 N N . GLU A 1 107 ? 5.368 -15.059 -22.095 1.00 76.19 107 GLU A N 1
ATOM 834 C CA . GLU A 1 107 ? 6.475 -14.913 -23.050 1.00 76.19 107 GLU A CA 1
ATOM 835 C C . GLU A 1 107 ? 7.768 -15.579 -22.542 1.00 76.19 107 GLU A C 1
ATOM 837 O O . GLU A 1 107 ? 8.489 -16.219 -23.305 1.00 76.19 107 GLU A O 1
ATOM 842 N N . ILE A 1 108 ? 8.031 -15.510 -21.230 1.00 74.31 108 ILE A N 1
ATOM 843 C CA . ILE A 1 108 ? 9.155 -16.211 -20.588 1.00 74.31 108 ILE A CA 1
ATOM 844 C C . ILE A 1 108 ? 8.956 -17.736 -20.612 1.00 74.31 108 ILE A C 1
ATOM 846 O O . ILE A 1 108 ? 9.930 -18.474 -20.756 1.00 74.31 108 ILE A O 1
ATOM 850 N N . VAL A 1 109 ? 7.718 -18.219 -20.468 1.00 72.12 109 VAL A N 1
ATOM 851 C CA . VAL A 1 109 ? 7.398 -19.658 -20.484 1.00 72.12 109 VAL A CA 1
ATOM 852 C C . VAL A 1 109 ? 7.500 -20.254 -21.889 1.00 72.12 109 VAL A C 1
ATOM 854 O O . VAL A 1 109 ? 7.929 -21.394 -22.020 1.00 72.12 109 VAL A O 1
ATOM 857 N N . GLU A 1 110 ? 7.136 -19.509 -22.933 1.00 67.62 110 GLU A N 1
ATOM 858 C CA . GLU A 1 110 ? 7.196 -19.984 -24.326 1.00 67.62 110 GLU A CA 1
ATOM 859 C C . GLU A 1 110 ? 8.613 -19.906 -24.931 1.00 67.62 110 GLU A C 1
ATOM 861 O O . GLU A 1 110 ? 8.907 -20.570 -25.924 1.00 67.62 110 GLU A O 1
ATOM 866 N N . ALA A 1 111 ? 9.512 -19.136 -24.310 1.00 59.91 111 ALA A N 1
ATOM 867 C CA . ALA A 1 111 ? 10.922 -19.028 -24.688 1.00 59.91 111 ALA A CA 1
ATOM 868 C C . ALA A 1 111 ? 11.845 -20.109 -24.071 1.00 59.91 111 ALA A C 1
ATOM 870 O O . ALA A 1 111 ? 13.046 -20.096 -24.360 1.00 59.91 111 ALA A O 1
ATOM 871 N N . LEU A 1 112 ? 11.317 -21.015 -23.233 1.00 50.41 112 LEU A N 1
ATOM 872 C CA . LEU A 1 112 ? 12.038 -22.126 -22.586 1.00 50.41 112 LEU A CA 1
ATOM 873 C C . LEU A 1 112 ? 11.722 -23.473 -23.257 1.00 50.41 112 LEU A C 1
ATOM 875 O O . LEU A 1 112 ? 12.683 -24.245 -23.483 1.00 50.41 112 LEU A O 1
#

Foldseek 3Di:
DAAEDPDAPDPDQWDQDPNDTHGYVVVVVVVVVVVVLVVVCVPQVVVCVVVDVDVVCSVVVSVVVVVCCVVVVVVVVVVCVVDVCPVVVVVVVCVVVVVVVVVVVVVVVVVD

InterPro domains:
  IPR005496 Integral membrane protein TerC [PF03741] (25-104)

pLDDT: mean 79.13, std 11.25, range [41.28, 96.38]

Radius of gyration: 19.23 Å; chains: 1; bounding box: 48×37×50 Å

Sequence (112 aa):
MVEISPRLDGDKFFTQMDGRTVATPLLLCLLVVEFSDIVFATDSVPAVLGTTKDPFIAYSSNIFAVFGLRSLFFILREAMTRFTYLEPAVSLVLGFIGVKIVVDYFEIVEAL

Organism: Symbiodinium pilosum (NCBI:txid2952)

Secondary structure (DSSP, 8-state):
---B-SS--TT-SEEEETTEEEE-HHHHHHHHHHHHHHHHHHHHHHHHHHH-S-HHHHHHHHHHHHHTHHHHHHHHHHHHHH-TTHHHHHHHHHHHHHHHHHHHHHHHHHT-